Protein AF-A0A7S2AT53-F1 (afdb_monomer_lite)

Secondary structure (DSSP, 8-state):
-----PPP----SHHHHHHHHHTSTT-GGGS-SSHHHHHHHHHHHHHIIIIIHHHHHHHHHH--HHHHHHHHHHHHTT--SSBTBBB--HHHHHHHHHHHHHHHHH---TT-HHHHHHHHHHHTSHHHHTT---S-----

Organism: NCBI:txid3111310

Foldseek 3Di:
DPDPPDDPDDDDDPLSVQVVQLPDVPNVQQDQPDPQLNVQLVVLLCLCPVQLLVVVLCCVVVVPCVSNLVSLVVQLVCAPDDESSHGHHSSLVSCQVSVLVCCLPPRHDPPSPNVVNNNCVSCPDPVNVVVDDPDDDDSD

InterPro domains:
  IPR036282 Glutathione S-transferase, C-terminal domain superfamily [SSF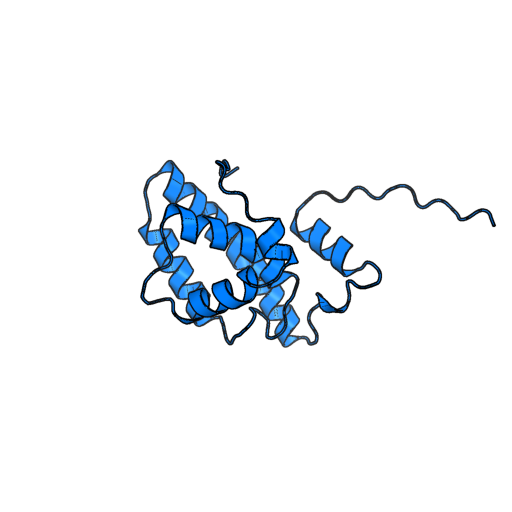47616] (27-135)

Sequence (140 aa):
FEGEGLAPQVVTQSESTLDAIAALPGGESLLPTDAQAARKVEEWRRRINDLLLPDGKMAVLGNDRAGVESMLRVMDKSIVGPFLAGDYSIADISAAPFIQRLESEFGLPDDCEMLRAWWIAVSSREAVAQTVQGSWWWWW

Radius of gyration: 16.5 Å; chains: 1; bounding box: 39×35×46 Å

pLDDT: mean 84.55, std 12.03, range [42.56, 96.38]

Structure (mmCIF, N/CA/C/O backbone):
data_AF-A0A7S2AT53-F1
#
_entry.id   AF-A0A7S2AT53-F1
#
loop_
_atom_site.group_PDB
_atom_site.id
_atom_site.type_symbol
_atom_site.label_atom_id
_atom_site.label_alt_id
_atom_site.label_comp_id
_atom_site.label_asym_id
_atom_site.label_entity_id
_atom_site.label_seq_id
_atom_site.pdbx_PDB_ins_code
_atom_site.Cartn_x
_atom_site.Cartn_y
_atom_site.Cartn_z
_atom_site.occupancy
_atom_site.B_iso_or_equiv
_atom_site.auth_seq_id
_atom_site.auth_comp_id
_atom_site.auth_asym_id
_atom_site.auth_atom_id
_atom_site.pdbx_PDB_model_num
ATOM 1 N N . PHE A 1 1 ? -23.248 19.420 30.820 1.00 42.56 1 PHE A N 1
ATOM 2 C CA . PHE A 1 1 ? -22.172 18.510 30.399 1.00 42.56 1 PHE A CA 1
ATOM 3 C C . PHE A 1 1 ? -21.133 19.346 29.684 1.00 42.56 1 PHE A C 1
ATOM 5 O O . PHE A 1 1 ? -21.211 19.527 28.477 1.00 42.56 1 PHE A O 1
ATOM 12 N N . GLU A 1 2 ? -20.240 19.954 30.458 1.00 43.00 2 GLU A N 1
ATOM 13 C CA . GLU A 1 2 ? -19.030 20.578 29.932 1.00 43.00 2 GLU A CA 1
ATOM 14 C C . GLU A 1 2 ? -18.058 19.430 29.670 1.00 43.00 2 GLU A C 1
ATOM 16 O O . GLU A 1 2 ? -17.487 18.866 30.598 1.00 43.00 2 GLU A O 1
ATOM 21 N N . GLY A 1 3 ? -17.997 18.978 28.418 1.00 50.06 3 GLY A N 1
ATOM 22 C CA . GLY A 1 3 ? -16.932 18.082 27.995 1.00 50.06 3 GLY A CA 1
ATOM 23 C C . GLY A 1 3 ? -15.659 18.907 27.927 1.00 50.06 3 GLY A C 1
ATOM 24 O O . GLY A 1 3 ? -15.626 19.895 27.196 1.00 50.06 3 GLY A O 1
ATOM 25 N N . GLU A 1 4 ? -14.650 18.531 28.709 1.00 51.31 4 GLU A N 1
ATOM 26 C CA . GLU A 1 4 ? -13.283 19.013 28.546 1.00 51.31 4 GLU A CA 1
ATOM 27 C C . GLU A 1 4 ? -12.905 18.851 27.071 1.00 51.31 4 GLU A C 1
ATOM 29 O O . GLU A 1 4 ? -12.707 17.743 26.571 1.00 51.31 4 GLU A O 1
ATOM 34 N N . GLY A 1 5 ? -12.921 19.965 26.339 1.00 52.88 5 GLY A N 1
ATOM 35 C CA . GLY A 1 5 ? -12.579 19.990 24.930 1.00 52.88 5 GLY A CA 1
ATOM 36 C C . GLY A 1 5 ? -11.101 19.684 24.810 1.00 52.88 5 GLY A C 1
ATOM 37 O O . GLY A 1 5 ? -10.277 20.583 24.978 1.00 52.88 5 GLY A O 1
ATOM 38 N N . LEU A 1 6 ? -10.767 18.417 24.558 1.00 59.69 6 LEU A N 1
ATOM 39 C CA . LEU A 1 6 ? -9.434 18.023 24.126 1.00 59.69 6 LEU A CA 1
ATOM 40 C C . LEU A 1 6 ? -9.046 18.956 22.980 1.00 59.69 6 LEU A C 1
ATOM 42 O O . LEU A 1 6 ? -9.736 19.020 21.959 1.00 59.69 6 LEU A O 1
ATOM 46 N N . ALA A 1 7 ? -7.984 19.733 23.188 1.00 63.81 7 ALA A N 1
ATOM 47 C CA . ALA A 1 7 ? -7.450 20.587 22.144 1.00 63.81 7 ALA A CA 1
ATOM 48 C C . ALA A 1 7 ? -7.199 19.723 20.897 1.00 63.81 7 ALA A C 1
ATOM 50 O O . ALA A 1 7 ? -6.720 18.593 21.043 1.00 63.81 7 ALA A O 1
ATOM 51 N N . PRO A 1 8 ? -7.528 20.210 19.688 1.00 74.44 8 PRO A N 1
ATOM 52 C CA . PRO A 1 8 ? -7.323 19.436 18.474 1.00 74.44 8 PRO A CA 1
ATOM 53 C C . PRO A 1 8 ? -5.854 19.017 18.388 1.00 74.44 8 PRO A C 1
ATOM 55 O O . PRO A 1 8 ? -4.956 19.860 18.325 1.00 74.44 8 PRO A O 1
ATOM 58 N N . GLN A 1 9 ? -5.608 17.707 18.428 1.00 77.44 9 GLN A N 1
ATOM 59 C CA . GLN A 1 9 ? -4.266 17.163 18.303 1.00 77.44 9 GLN A CA 1
ATOM 60 C C . GLN A 1 9 ? -3.866 17.212 16.831 1.00 77.44 9 GLN A C 1
ATOM 62 O O . GLN A 1 9 ? -4.454 16.538 15.986 1.00 77.44 9 GLN A O 1
ATOM 67 N N . VAL A 1 10 ? -2.858 18.021 16.520 1.00 84.88 10 VAL A N 1
ATOM 68 C CA . VAL A 1 10 ? -2.260 18.045 15.186 1.00 84.88 10 VAL A CA 1
ATOM 69 C C . VAL A 1 10 ? -1.244 16.912 15.107 1.00 84.88 10 VAL A C 1
ATOM 71 O O . VAL A 1 10 ? -0.242 16.924 15.821 1.00 84.88 10 VAL A O 1
ATOM 74 N N . VAL A 1 11 ? -1.506 15.941 14.236 1.00 85.56 11 VAL A N 1
ATOM 75 C CA . VAL A 1 11 ? -0.557 14.879 13.893 1.00 85.56 11 VAL A CA 1
ATOM 76 C C . VAL A 1 11 ? 0.008 15.188 12.515 1.00 85.56 11 VAL A C 1
ATOM 78 O O . VAL A 1 11 ? -0.738 15.369 11.555 1.00 85.56 11 VAL A O 1
ATOM 81 N N . THR A 1 12 ? 1.328 15.277 12.429 1.00 75.56 12 THR A N 1
ATOM 82 C CA . THR A 1 12 ? 2.071 15.414 11.176 1.00 75.56 12 THR A CA 1
ATOM 83 C C . THR A 1 12 ? 2.894 14.139 10.992 1.00 75.56 12 THR A C 1
ATOM 85 O O . THR A 1 12 ? 3.276 13.537 11.991 1.00 75.56 12 THR A O 1
ATOM 88 N N . GLN A 1 13 ? 3.150 13.727 9.745 1.00 85.25 13 GLN A N 1
ATOM 89 C CA . GLN A 1 13 ? 3.641 12.401 9.300 1.00 85.25 13 GLN A CA 1
ATOM 90 C C . GLN A 1 13 ? 2.535 11.397 8.958 1.00 85.25 13 GLN A C 1
ATOM 92 O O . GLN A 1 13 ? 1.725 11.033 9.805 1.00 85.25 13 GLN A O 1
ATOM 97 N N . SER A 1 14 ? 2.557 10.900 7.717 1.00 85.50 14 SER A N 1
ATOM 98 C CA . SER A 1 14 ? 1.528 10.014 7.160 1.00 85.50 14 SER A CA 1
ATOM 99 C C . SER A 1 14 ? 1.324 8.743 7.985 1.00 85.50 14 SER A C 1
ATOM 101 O O . SER A 1 14 ? 0.185 8.386 8.263 1.00 85.50 14 SER A O 1
ATOM 103 N N . GLU A 1 15 ? 2.400 8.093 8.440 1.00 88.38 15 GLU A N 1
ATOM 104 C CA . GLU A 1 15 ? 2.286 6.872 9.252 1.00 88.38 15 GLU A CA 1
ATOM 105 C C . GLU A 1 15 ? 1.672 7.151 10.626 1.00 88.38 15 GLU A C 1
ATOM 107 O O . GLU A 1 15 ? 0.743 6.463 11.040 1.00 88.38 15 GLU A O 1
ATOM 112 N N . SER A 1 16 ? 2.106 8.224 11.294 1.00 88.38 16 SER A N 1
ATOM 113 C CA . SER A 1 16 ? 1.519 8.643 12.569 1.00 88.38 16 SER A CA 1
ATOM 114 C C . SER A 1 16 ? 0.056 9.062 12.414 1.00 88.38 16 SER A C 1
ATOM 116 O O . SER A 1 16 ? -0.751 8.823 13.310 1.00 88.38 16 SER A O 1
ATOM 118 N N . THR A 1 17 ? -0.313 9.658 11.277 1.00 90.50 17 THR A N 1
ATOM 119 C CA . THR A 1 17 ? -1.709 9.957 10.947 1.00 90.50 17 THR A CA 1
ATOM 120 C C . THR A 1 17 ? -2.523 8.676 10.762 1.00 90.50 17 THR A C 1
ATOM 122 O O . THR A 1 17 ? -3.631 8.599 11.288 1.00 90.50 17 THR A O 1
ATOM 125 N N . LEU A 1 18 ? -1.994 7.661 10.070 1.00 91.44 18 LEU A N 1
ATOM 126 C CA . LEU A 1 18 ? -2.668 6.366 9.924 1.00 91.44 18 LEU A CA 1
ATOM 127 C C . LEU A 1 18 ? -2.858 5.670 11.274 1.00 91.44 18 LEU A C 1
ATOM 129 O O . LEU A 1 18 ? -3.947 5.165 11.542 1.00 91.44 18 LEU A O 1
ATOM 133 N N . ASP A 1 19 ? -1.846 5.699 12.141 1.00 91.56 19 ASP A N 1
ATOM 134 C CA . ASP A 1 19 ? -1.939 5.133 13.490 1.00 91.56 19 ASP A CA 1
ATOM 135 C C . ASP A 1 19 ? -2.985 5.870 14.336 1.00 91.56 19 ASP A C 1
ATOM 137 O O . ASP A 1 19 ? -3.802 5.241 15.009 1.00 91.56 19 ASP A O 1
ATOM 141 N N . ALA A 1 20 ? -3.013 7.204 14.258 1.00 90.94 20 ALA A N 1
ATOM 142 C CA . ALA A 1 20 ? -4.014 8.011 14.944 1.00 90.94 20 ALA A CA 1
ATOM 143 C C . ALA A 1 20 ? -5.435 7.704 14.446 1.00 90.94 20 ALA A C 1
ATOM 145 O O . ALA A 1 20 ? -6.343 7.593 15.263 1.00 90.94 20 ALA A O 1
ATOM 146 N N . ILE A 1 21 ? -5.627 7.522 13.132 1.00 90.38 21 ILE A N 1
ATOM 147 C CA . ILE A 1 21 ? -6.922 7.139 12.545 1.00 90.38 21 ILE A CA 1
ATOM 148 C C . ILE A 1 21 ? -7.337 5.737 13.001 1.00 90.38 21 ILE A C 1
ATOM 150 O O . ILE A 1 21 ? -8.488 5.542 13.383 1.00 90.38 21 ILE A O 1
ATOM 154 N N . ALA A 1 22 ? -6.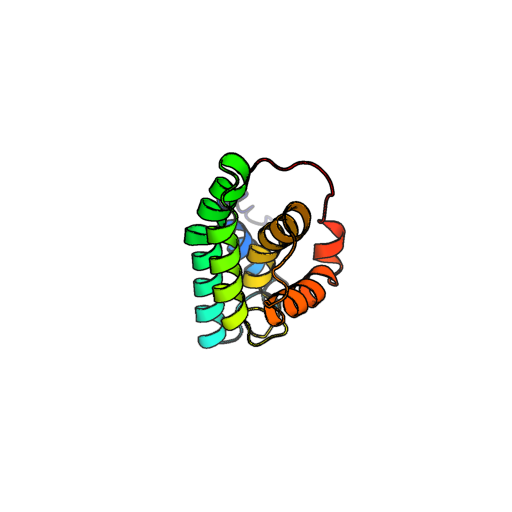419 4.769 12.995 1.00 92.19 22 ALA A N 1
ATOM 155 C CA . ALA A 1 22 ? -6.709 3.399 13.417 1.00 92.19 22 ALA A CA 1
ATOM 156 C C . ALA A 1 22 ? -7.035 3.292 14.920 1.00 92.19 22 ALA A C 1
ATOM 158 O O . ALA A 1 22 ? -7.726 2.364 15.334 1.00 92.19 22 ALA A O 1
ATOM 159 N N . ALA A 1 23 ? -6.578 4.252 15.729 1.00 90.06 23 ALA A N 1
ATOM 160 C CA . ALA A 1 23 ? -6.908 4.358 17.149 1.00 90.06 23 ALA A CA 1
ATOM 161 C C . ALA A 1 23 ? -8.267 5.036 17.434 1.00 90.06 23 ALA A C 1
ATOM 163 O O . ALA A 1 23 ? -8.706 5.046 18.587 1.00 90.06 23 ALA A O 1
ATOM 164 N N . LEU A 1 24 ? -8.934 5.619 16.429 1.00 90.50 24 LEU A N 1
ATOM 165 C CA . LEU A 1 24 ? -10.279 6.182 16.587 1.00 90.50 24 LEU A CA 1
ATOM 166 C C . LEU A 1 24 ? -11.345 5.071 16.647 1.00 90.50 24 LEU A C 1
ATOM 168 O O . LEU A 1 24 ? -11.143 4.001 16.071 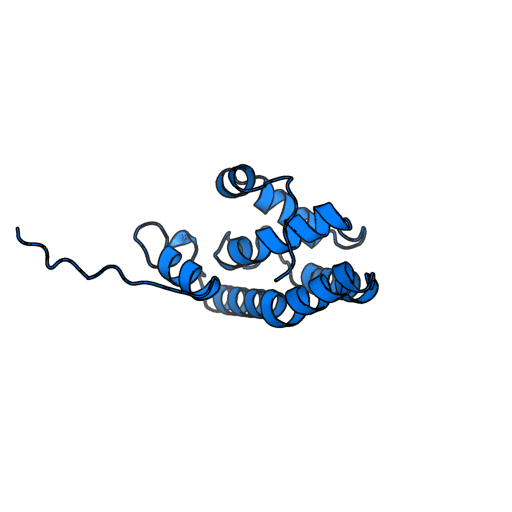1.00 90.50 24 LEU A O 1
ATOM 172 N N . PRO A 1 25 ? -12.515 5.326 17.271 1.00 92.44 25 PRO A N 1
ATOM 173 C CA . PRO A 1 25 ? -13.616 4.364 17.288 1.00 92.44 25 PRO A CA 1
ATOM 174 C C . PRO A 1 25 ? -14.014 3.907 15.876 1.00 92.44 25 PRO A C 1
ATOM 176 O O . PRO A 1 25 ? -14.331 4.737 15.021 1.00 92.44 25 PRO A O 1
ATOM 179 N N . GLY A 1 26 ? -14.021 2.592 15.643 1.00 88.62 26 GLY A N 1
ATOM 180 C CA . GLY A 1 26 ? -14.285 1.976 14.336 1.00 88.62 26 GLY A CA 1
ATOM 181 C C . GLY A 1 26 ? -13.028 1.688 13.501 1.00 88.62 26 GLY A C 1
ATOM 182 O O . GLY A 1 26 ? -13.122 1.009 12.475 1.00 88.62 26 GLY A O 1
ATOM 183 N N . GLY A 1 27 ? -11.857 2.171 13.928 1.00 88.94 27 GLY A N 1
ATOM 184 C CA . GLY A 1 27 ? -10.560 1.928 13.293 1.00 88.94 27 GLY A CA 1
ATOM 185 C C . GLY A 1 27 ? -9.888 0.616 13.708 1.00 88.94 27 GLY A C 1
ATOM 186 O O . GLY A 1 27 ? -8.914 0.209 13.076 1.00 88.94 27 GLY A O 1
ATOM 187 N N . GLU A 1 28 ? -10.418 -0.093 14.708 1.00 90.81 28 GLU A N 1
ATOM 188 C CA . GLU A 1 28 ? -9.781 -1.269 15.317 1.00 90.81 28 GLU A CA 1
ATOM 189 C C . GLU A 1 28 ? -9.574 -2.406 14.309 1.00 90.81 28 GLU A C 1
ATOM 191 O O . GLU A 1 28 ? -8.618 -3.169 14.413 1.00 90.81 28 GLU A O 1
ATOM 196 N N . SER A 1 29 ? -10.443 -2.485 13.298 1.00 90.94 29 SER A N 1
ATOM 197 C CA . SER A 1 29 ? -10.337 -3.456 12.202 1.00 90.94 29 SER A CA 1
ATOM 198 C C . SER A 1 29 ? -9.132 -3.240 11.279 1.00 90.94 29 SER A C 1
ATOM 200 O O . SER A 1 29 ? -8.797 -4.138 10.514 1.00 90.94 29 SER A O 1
ATOM 202 N N . LEU A 1 30 ? -8.484 -2.070 11.335 1.00 91.88 30 LEU A N 1
ATOM 203 C CA . LEU A 1 30 ? -7.304 -1.739 10.528 1.00 91.88 30 LEU A CA 1
ATOM 204 C C . LEU A 1 30 ? -5.989 -2.098 11.229 1.00 91.88 30 LEU A C 1
ATOM 206 O O . LEU A 1 30 ? -4.927 -2.077 10.594 1.00 91.88 30 LEU A O 1
ATOM 210 N N . LEU A 1 31 ? -6.050 -2.383 12.531 1.00 90.75 31 LEU A N 1
ATOM 211 C CA . LEU A 1 31 ? -4.898 -2.770 13.330 1.00 90.75 31 LEU A CA 1
ATOM 212 C C . LEU A 1 31 ? -4.572 -4.255 13.116 1.00 90.75 31 LEU A C 1
ATOM 214 O O . LEU A 1 31 ? -5.467 -5.065 12.875 1.00 90.75 31 LEU A O 1
ATOM 218 N N . PRO A 1 32 ? -3.289 -4.639 13.218 1.00 89.62 32 PRO A N 1
ATOM 219 C CA . PRO A 1 32 ? -2.898 -6.037 13.122 1.00 89.62 32 PRO A CA 1
ATOM 220 C C . PRO A 1 32 ? -3.587 -6.881 14.204 1.00 89.62 32 PRO A C 1
ATOM 222 O O . PRO A 1 32 ? -3.607 -6.516 15.379 1.00 89.62 32 PRO A O 1
ATOM 225 N N . THR A 1 33 ? -4.106 -8.039 13.801 1.00 88.12 33 THR A N 1
ATOM 226 C CA . THR A 1 33 ? -4.873 -8.954 14.663 1.00 88.12 33 THR A CA 1
ATOM 227 C C . THR A 1 33 ? -3.989 -9.816 15.567 1.00 88.12 33 THR A C 1
ATOM 229 O O . THR A 1 33 ? -4.439 -10.287 16.611 1.00 88.12 33 THR A O 1
ATOM 232 N N . ASP A 1 34 ? -2.717 -9.997 15.201 1.00 89.44 34 ASP A N 1
ATOM 233 C CA . ASP A 1 34 ? -1.728 -10.734 15.979 1.00 89.44 34 ASP A CA 1
ATOM 234 C C . ASP A 1 34 ? -0.297 -10.182 15.808 1.00 89.44 34 ASP A C 1
ATOM 236 O O . ASP A 1 34 ? -0.020 -9.261 15.032 1.00 89.44 34 ASP A O 1
ATOM 240 N N . ALA A 1 35 ? 0.650 -10.757 16.556 1.00 90.12 35 ALA A N 1
ATOM 241 C CA . ALA A 1 35 ? 2.050 -10.336 16.539 1.00 90.12 35 ALA A CA 1
ATOM 242 C C . ALA A 1 35 ? 2.759 -10.594 15.195 1.00 90.12 35 ALA A C 1
ATOM 244 O O . ALA A 1 35 ? 3.742 -9.919 14.881 1.00 90.12 35 ALA A O 1
ATOM 245 N N . GLN A 1 36 ? 2.308 -11.572 14.409 1.00 89.12 36 GLN A N 1
ATOM 246 C CA . GLN A 1 36 ? 2.865 -11.855 13.091 1.00 89.12 36 GLN A CA 1
ATOM 247 C C . GLN A 1 36 ? 2.372 -10.824 12.072 1.00 89.12 36 GLN A C 1
ATOM 249 O O . GLN A 1 36 ? 3.190 -10.283 11.323 1.00 89.12 36 GLN A O 1
ATOM 254 N N . ALA A 1 37 ? 1.079 -10.505 12.082 1.00 88.31 37 ALA A N 1
ATOM 255 C CA . ALA A 1 37 ? 0.492 -9.429 11.296 1.00 88.31 37 ALA A CA 1
ATOM 256 C C . ALA A 1 37 ? 1.164 -8.089 11.628 1.00 88.31 37 ALA A C 1
ATOM 258 O O . ALA A 1 37 ? 1.587 -7.381 10.719 1.00 88.31 37 ALA A O 1
ATOM 259 N N . ALA A 1 38 ? 1.388 -7.790 12.913 1.00 90.00 38 ALA A N 1
ATOM 260 C CA . ALA A 1 38 ? 2.060 -6.559 13.335 1.00 90.00 38 ALA A CA 1
ATOM 261 C C . ALA A 1 38 ? 3.485 -6.440 12.773 1.00 90.00 38 ALA A C 1
ATOM 263 O O . ALA A 1 38 ? 3.880 -5.383 12.283 1.00 90.00 38 ALA A O 1
ATOM 264 N N . ARG A 1 39 ? 4.249 -7.541 12.774 1.00 91.44 39 ARG A N 1
ATOM 265 C CA . ARG A 1 39 ? 5.590 -7.571 12.166 1.00 91.44 39 ARG A CA 1
ATOM 266 C C . ARG A 1 39 ? 5.546 -7.348 10.660 1.00 91.44 39 ARG A C 1
ATOM 268 O O . ARG A 1 39 ? 6.406 -6.645 10.141 1.00 91.44 39 ARG A O 1
ATOM 275 N N . LYS A 1 40 ? 4.560 -7.926 9.968 1.00 89.31 40 LYS A N 1
ATOM 276 C CA . LYS A 1 40 ? 4.376 -7.710 8.527 1.00 89.31 40 LYS A CA 1
ATOM 277 C C . LYS A 1 40 ? 4.019 -6.259 8.223 1.00 89.31 40 LYS A C 1
ATOM 279 O O . LYS A 1 40 ? 4.599 -5.693 7.305 1.00 89.31 40 LYS A O 1
ATOM 284 N N . VAL A 1 41 ? 3.119 -5.653 8.999 1.00 90.31 41 VAL A N 1
ATOM 285 C CA . VAL A 1 41 ? 2.752 -4.237 8.847 1.00 90.31 41 VAL A CA 1
ATOM 286 C C . VAL A 1 41 ? 3.993 -3.350 8.943 1.00 90.31 41 VAL A C 1
ATOM 288 O O . VAL A 1 41 ? 4.246 -2.551 8.042 1.00 90.31 41 VAL A O 1
ATOM 291 N N . GLU A 1 42 ? 4.805 -3.544 9.982 1.00 91.00 42 GLU A N 1
ATOM 292 C CA . GLU A 1 42 ? 6.041 -2.781 10.174 1.00 91.00 42 GLU A CA 1
ATOM 293 C C . GLU A 1 42 ? 7.052 -3.020 9.044 1.00 91.00 42 GLU A C 1
ATOM 295 O O . GLU A 1 42 ? 7.661 -2.087 8.520 1.00 91.00 42 GLU A O 1
ATOM 300 N N . GLU A 1 43 ? 7.209 -4.273 8.612 1.00 90.50 43 GLU A N 1
ATOM 301 C CA . GLU A 1 43 ? 8.100 -4.611 7.506 1.00 90.50 43 GLU A CA 1
ATOM 302 C C . GLU A 1 43 ? 7.696 -3.901 6.208 1.00 90.50 43 GLU A C 1
ATOM 304 O O . GLU A 1 43 ? 8.563 -3.356 5.520 1.00 90.50 43 GLU A O 1
ATOM 309 N N . TRP A 1 44 ? 6.403 -3.884 5.886 1.00 89.56 44 TRP A N 1
ATOM 310 C CA . TRP A 1 44 ? 5.884 -3.230 4.688 1.00 89.56 44 TRP A CA 1
ATOM 311 C C . TRP A 1 44 ? 6.028 -1.715 4.742 1.00 89.56 44 TRP A C 1
ATOM 313 O O . TRP A 1 44 ? 6.534 -1.127 3.785 1.00 89.56 44 TRP A O 1
ATOM 323 N N . ARG A 1 45 ? 5.687 -1.093 5.875 1.00 89.56 45 ARG A N 1
ATOM 324 C CA . ARG A 1 45 ? 5.903 0.345 6.102 1.00 89.56 45 ARG A CA 1
ATOM 325 C C . ARG A 1 45 ? 7.357 0.733 5.884 1.00 89.56 45 ARG A C 1
ATOM 327 O O . ARG A 1 45 ? 7.646 1.682 5.159 1.00 89.56 45 ARG A O 1
ATOM 334 N N . ARG A 1 46 ? 8.282 -0.043 6.446 1.00 88.56 46 ARG A N 1
ATOM 335 C CA . ARG A 1 46 ? 9.716 0.179 6.259 1.00 88.56 46 ARG A CA 1
ATOM 336 C C . ARG A 1 46 ? 10.138 0.012 4.798 1.00 88.56 46 ARG A C 1
ATOM 338 O O . ARG A 1 46 ? 10.860 0.851 4.283 1.00 88.56 46 ARG A O 1
ATOM 345 N N . ARG A 1 47 ? 9.680 -1.036 4.102 1.00 86.50 47 ARG A N 1
ATOM 346 C CA . ARG A 1 47 ? 10.009 -1.250 2.676 1.00 86.50 47 ARG A CA 1
ATOM 347 C C . ARG A 1 47 ? 9.532 -0.094 1.799 1.00 86.50 47 ARG A C 1
ATOM 349 O O . ARG A 1 47 ? 10.254 0.322 0.899 1.00 86.50 47 ARG A O 1
ATOM 356 N N . ILE A 1 48 ? 8.347 0.440 2.067 1.00 85.19 48 ILE A N 1
ATOM 357 C CA . ILE A 1 48 ? 7.821 1.592 1.331 1.00 85.19 48 ILE A CA 1
ATOM 358 C C . ILE A 1 48 ? 8.673 2.833 1.601 1.00 85.19 48 ILE A C 1
ATOM 360 O O . ILE A 1 48 ? 9.151 3.465 0.659 1.00 85.19 48 ILE A O 1
ATOM 364 N N . ASN A 1 49 ? 8.892 3.153 2.878 1.00 83.19 49 ASN A N 1
ATOM 365 C CA . ASN A 1 49 ? 9.551 4.395 3.271 1.00 83.19 49 ASN A CA 1
ATOM 366 C C . ASN A 1 49 ? 11.051 4.409 2.946 1.00 83.19 49 ASN A C 1
ATOM 368 O O . ASN A 1 49 ? 11.560 5.410 2.445 1.00 83.19 49 ASN A O 1
ATOM 372 N N . ASP A 1 50 ? 11.744 3.296 3.180 1.00 82.06 50 ASP A N 1
ATOM 373 C CA . ASP A 1 50 ? 13.200 3.237 3.051 1.00 82.06 50 ASP A CA 1
ATOM 374 C C . ASP A 1 50 ? 13.659 2.865 1.639 1.00 82.06 50 ASP A C 1
ATOM 376 O O . ASP A 1 50 ? 14.791 3.174 1.273 1.00 82.06 50 ASP A O 1
ATOM 380 N N . LEU A 1 51 ? 12.823 2.167 0.861 1.00 75.56 51 LEU A N 1
ATOM 381 C CA . LEU A 1 51 ? 13.243 1.579 -0.416 1.00 75.56 51 LEU A CA 1
ATOM 382 C C . LEU A 1 51 ? 12.406 2.095 -1.584 1.00 75.56 51 LEU A C 1
ATOM 384 O O . LEU A 1 51 ? 12.946 2.665 -2.529 1.00 75.56 51 LEU A O 1
ATOM 388 N N . LEU A 1 52 ? 11.083 1.946 -1.509 1.00 78.62 52 LEU A N 1
ATOM 389 C CA . LEU A 1 52 ? 10.213 2.279 -2.636 1.00 78.62 52 LEU A CA 1
ATOM 390 C C . LEU A 1 52 ? 10.195 3.781 -2.940 1.00 78.62 52 LEU A C 1
ATOM 392 O O . LEU A 1 52 ? 10.179 4.169 -4.105 1.00 78.62 52 LEU A O 1
ATOM 396 N N . LEU A 1 53 ? 10.205 4.623 -1.906 1.00 78.19 53 LEU A N 1
ATOM 397 C CA . LEU A 1 53 ? 10.215 6.077 -2.060 1.00 78.19 53 LEU A CA 1
ATOM 398 C C . LEU A 1 53 ? 11.495 6.591 -2.753 1.00 78.19 53 LEU A C 1
ATOM 400 O O . LEU A 1 53 ? 11.368 7.282 -3.772 1.00 78.19 53 LEU A O 1
ATOM 404 N N . PRO A 1 54 ? 12.716 6.263 -2.278 1.00 78.50 54 PRO A N 1
ATOM 405 C CA . PRO A 1 54 ? 13.948 6.653 -2.964 1.00 78.50 54 PRO A CA 1
ATOM 406 C C . PRO A 1 54 ? 14.046 6.112 -4.392 1.00 78.50 54 PRO A C 1
ATOM 408 O O . PRO A 1 54 ? 14.329 6.882 -5.314 1.00 78.50 54 PRO A O 1
ATOM 411 N N . ASP A 1 55 ? 13.771 4.820 -4.590 1.00 77.94 55 ASP A N 1
ATOM 412 C CA . ASP A 1 55 ? 13.911 4.180 -5.900 1.00 77.94 55 ASP A CA 1
ATOM 413 C C . ASP A 1 55 ? 12.849 4.685 -6.883 1.00 77.94 55 ASP A C 1
ATOM 415 O O . ASP A 1 55 ? 13.160 4.950 -8.042 1.00 77.94 55 ASP A O 1
ATOM 419 N N . GLY A 1 56 ? 11.614 4.912 -6.422 1.00 75.38 56 GLY A N 1
ATOM 420 C CA . GLY A 1 56 ? 10.546 5.514 -7.223 1.00 75.38 56 GLY A CA 1
ATOM 421 C C . GLY A 1 56 ? 10.911 6.921 -7.693 1.00 75.38 56 GLY A C 1
ATOM 422 O O . GLY A 1 56 ? 10.806 7.235 -8.881 1.00 75.38 56 GLY A O 1
ATOM 423 N N . LYS A 1 57 ? 11.454 7.751 -6.794 1.00 77.56 57 LYS A N 1
ATOM 424 C CA . LYS A 1 57 ? 11.952 9.088 -7.142 1.00 77.56 57 LYS A CA 1
ATOM 425 C C . LYS A 1 57 ? 13.089 9.026 -8.167 1.00 77.56 57 LYS A C 1
ATOM 427 O O . LYS A 1 57 ? 13.098 9.811 -9.118 1.00 77.56 57 LYS A O 1
ATOM 432 N N . MET A 1 58 ? 14.022 8.087 -8.009 1.00 77.38 58 MET A N 1
ATOM 433 C CA . MET A 1 58 ? 15.115 7.867 -8.963 1.00 77.38 58 MET A CA 1
ATOM 434 C C . MET A 1 58 ? 14.620 7.363 -10.322 1.00 77.38 58 MET A C 1
ATOM 436 O O . MET A 1 58 ? 15.107 7.828 -11.352 1.00 77.38 58 MET A O 1
ATOM 440 N N . ALA A 1 59 ? 13.622 6.483 -10.356 1.00 78.69 59 ALA A N 1
ATOM 441 C CA . ALA A 1 59 ? 13.030 6.005 -11.601 1.00 78.69 59 ALA A CA 1
ATOM 442 C C . ALA A 1 59 ? 12.353 7.131 -12.384 1.00 78.69 59 ALA A C 1
ATOM 444 O O . ALA A 1 59 ? 12.472 7.196 -13.606 1.00 78.69 59 ALA A O 1
ATOM 445 N N . VAL A 1 60 ? 11.693 8.057 -11.693 1.00 70.62 60 VAL A N 1
ATOM 446 C CA . VAL A 1 60 ? 10.967 9.159 -12.338 1.00 70.62 60 VAL A CA 1
ATOM 447 C C . VAL A 1 60 ? 11.912 10.258 -12.807 1.00 70.62 60 VAL A C 1
ATOM 449 O O . VAL A 1 60 ? 11.786 10.745 -13.929 1.00 70.62 60 VAL A O 1
ATOM 452 N N . LEU A 1 61 ? 12.867 10.655 -11.962 1.00 77.69 61 LEU A N 1
ATOM 453 C CA . LEU A 1 61 ? 13.787 11.756 -12.265 1.00 77.69 61 LEU A CA 1
ATOM 454 C C . LEU A 1 61 ? 14.981 11.316 -13.121 1.00 77.69 61 LEU A C 1
ATOM 456 O O . LEU A 1 61 ? 15.499 12.107 -13.907 1.00 77.69 61 LEU A O 1
ATOM 460 N N . GLY A 1 62 ? 15.430 10.073 -12.951 1.00 73.31 62 GLY A N 1
ATOM 461 C CA . GLY A 1 62 ? 16.622 9.511 -13.590 1.00 73.31 62 GLY A CA 1
ATOM 462 C C . GLY A 1 62 ? 16.337 8.477 -14.679 1.00 73.31 62 GLY A C 1
ATOM 463 O O . GLY A 1 62 ? 17.276 8.041 -15.340 1.00 73.31 62 GLY A O 1
ATOM 464 N N . ASN A 1 63 ? 15.071 8.091 -14.887 1.00 70.81 63 ASN A N 1
ATOM 465 C CA . ASN A 1 63 ? 14.657 7.031 -15.815 1.00 70.81 63 ASN A CA 1
ATOM 466 C C . ASN A 1 63 ? 15.293 5.651 -15.517 1.00 70.81 63 ASN A C 1
ATOM 468 O O . ASN A 1 63 ? 15.427 4.820 -16.416 1.00 70.81 63 ASN A O 1
ATOM 472 N N . ASP A 1 64 ? 15.679 5.393 -14.261 1.00 77.94 64 ASP A N 1
ATOM 473 C CA . ASP A 1 64 ? 16.197 4.094 -13.811 1.00 77.94 64 ASP A CA 1
ATOM 474 C C . ASP A 1 64 ? 15.070 3.197 -13.287 1.00 77.94 64 ASP A C 1
ATOM 476 O O . ASP A 1 64 ? 14.685 3.239 -12.120 1.00 77.94 64 ASP A O 1
ATOM 480 N N . ARG A 1 65 ? 14.521 2.372 -14.179 1.00 82.81 65 ARG A N 1
ATOM 481 C CA . ARG A 1 65 ? 13.407 1.467 -13.861 1.00 82.81 65 ARG A CA 1
ATOM 482 C C . ARG A 1 65 ? 13.856 0.15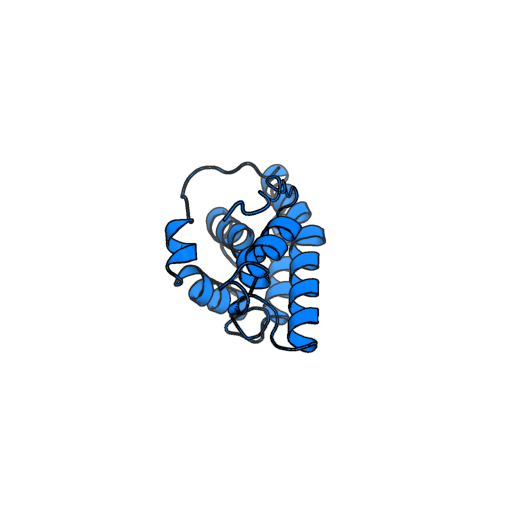2 -13.225 1.00 82.81 65 ARG A C 1
ATOM 484 O O . ARG A 1 65 ? 13.054 -0.509 -12.573 1.00 82.81 65 ARG A O 1
ATOM 491 N N . ALA A 1 66 ? 15.122 -0.233 -13.388 1.00 85.38 66 ALA A N 1
ATOM 492 C CA . ALA A 1 66 ? 15.596 -1.550 -12.969 1.00 85.38 66 ALA A CA 1
ATOM 493 C C . ALA A 1 66 ? 15.576 -1.707 -11.440 1.00 85.38 66 ALA A C 1
ATOM 495 O O . ALA A 1 66 ? 15.219 -2.777 -10.937 1.00 85.38 66 ALA A O 1
ATOM 496 N N . GLY A 1 67 ? 15.908 -0.638 -10.705 1.00 82.12 67 GLY A N 1
ATOM 497 C CA . GLY A 1 67 ? 15.823 -0.610 -9.241 1.00 82.12 67 GLY A CA 1
ATOM 498 C C . GLY A 1 67 ? 14.397 -0.841 -8.740 1.00 82.12 67 GLY A C 1
ATOM 499 O O . GLY A 1 67 ? 14.153 -1.763 -7.959 1.00 82.12 67 GLY A O 1
ATOM 500 N N . VAL A 1 68 ? 13.438 -0.084 -9.282 1.00 84.94 68 VAL A N 1
ATOM 501 C CA . VAL 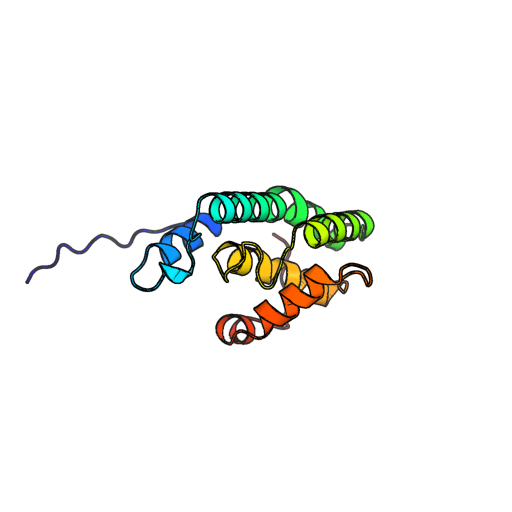A 1 68 ? 12.014 -0.210 -8.936 1.00 84.94 68 VAL A CA 1
ATOM 502 C C . VAL A 1 68 ? 11.480 -1.601 -9.262 1.00 84.94 68 VAL A C 1
ATOM 504 O O . VAL A 1 68 ? 10.859 -2.224 -8.405 1.00 84.94 68 VAL A O 1
ATOM 507 N N . GLU A 1 69 ? 11.751 -2.144 -10.451 1.00 89.75 69 GLU A N 1
ATOM 508 C CA . GLU A 1 69 ? 11.280 -3.492 -10.788 1.00 89.75 69 GLU A CA 1
ATOM 509 C C . GLU A 1 69 ? 11.871 -4.571 -9.870 1.00 89.75 69 GLU A C 1
ATOM 511 O O . GLU A 1 69 ? 11.171 -5.499 -9.464 1.00 89.75 69 GLU A O 1
ATOM 516 N N . SER A 1 70 ? 13.160 -4.466 -9.532 1.00 88.12 70 SER A N 1
ATOM 517 C CA . SER A 1 70 ? 13.808 -5.375 -8.582 1.00 88.12 70 SER A CA 1
ATOM 518 C C . SER A 1 70 ? 13.115 -5.325 -7.217 1.00 88.12 70 SER A C 1
ATOM 520 O O . SER A 1 70 ? 12.804 -6.369 -6.637 1.00 88.12 70 SER A O 1
ATOM 522 N N . MET A 1 71 ? 12.793 -4.121 -6.737 1.00 86.31 71 MET A N 1
ATOM 523 C CA . MET A 1 71 ? 12.075 -3.933 -5.479 1.00 86.31 71 MET A CA 1
ATOM 524 C C . MET A 1 71 ? 10.665 -4.525 -5.524 1.00 86.31 71 MET A C 1
ATOM 526 O O . MET A 1 71 ? 10.283 -5.264 -4.614 1.00 86.31 71 MET A O 1
ATOM 530 N N . LEU A 1 72 ? 9.916 -4.280 -6.602 1.00 90.94 72 LEU A N 1
ATOM 531 C CA . LEU A 1 72 ? 8.570 -4.830 -6.784 1.00 90.94 72 LEU A CA 1
ATOM 532 C C . LEU A 1 72 ? 8.579 -6.365 -6.756 1.00 90.94 72 LEU A C 1
ATOM 534 O O . LEU A 1 72 ? 7.717 -6.957 -6.111 1.00 90.94 72 LEU A O 1
ATOM 538 N N . ARG A 1 73 ? 9.588 -7.013 -7.354 1.00 92.81 73 ARG A N 1
ATOM 539 C CA . ARG A 1 73 ? 9.762 -8.479 -7.290 1.00 92.81 73 ARG A CA 1
ATOM 540 C C . ARG A 1 73 ? 10.100 -8.987 -5.887 1.00 92.81 73 ARG A C 1
ATOM 542 O O . ARG A 1 73 ? 9.742 -10.109 -5.530 1.00 92.81 73 ARG A O 1
ATOM 549 N N . VAL A 1 74 ? 10.818 -8.205 -5.079 1.00 90.25 74 VAL A N 1
ATOM 550 C CA . VAL A 1 74 ? 11.074 -8.550 -3.669 1.00 90.25 74 VAL A CA 1
ATOM 551 C C . VAL A 1 74 ? 9.792 -8.420 -2.847 1.00 90.25 74 VAL A C 1
ATOM 553 O O . VAL A 1 74 ? 9.506 -9.290 -2.024 1.00 90.25 74 VAL A O 1
ATOM 556 N N . MET A 1 75 ? 9.024 -7.356 -3.078 1.00 90.12 75 MET A N 1
ATOM 557 C CA . MET A 1 75 ? 7.747 -7.105 -2.411 1.00 90.12 75 MET A CA 1
ATOM 558 C C . MET A 1 75 ? 6.722 -8.193 -2.748 1.00 90.12 75 MET A C 1
ATOM 560 O O . MET A 1 75 ? 6.130 -8.760 -1.830 1.00 90.12 75 MET A O 1
ATOM 564 N N . ASP A 1 76 ? 6.597 -8.561 -4.024 1.00 93.19 76 ASP A N 1
ATOM 565 C CA . ASP A 1 76 ? 5.725 -9.634 -4.518 1.00 93.19 76 ASP A CA 1
ATOM 566 C C . ASP A 1 76 ? 5.893 -10.944 -3.729 1.00 93.19 76 ASP A C 1
ATOM 568 O O . ASP A 1 76 ? 4.929 -11.477 -3.182 1.00 93.19 76 ASP A O 1
ATOM 572 N N . LYS A 1 77 ? 7.141 -11.385 -3.528 1.00 91.94 77 LYS A N 1
ATOM 573 C CA . LYS A 1 77 ? 7.470 -12.621 -2.790 1.00 91.94 77 LYS A CA 1
ATOM 574 C C . LYS A 1 77 ? 7.086 -12.601 -1.312 1.00 91.94 77 LYS A C 1
ATOM 576 O O . LYS A 1 77 ? 7.075 -13.653 -0.676 1.00 91.94 77 LYS A O 1
ATOM 581 N N . SER A 1 78 ? 6.836 -11.424 -0.742 1.00 88.44 78 SER A N 1
ATOM 582 C CA . SER A 1 78 ? 6.435 -11.285 0.662 1.00 88.44 78 SER A CA 1
ATOM 583 C C . SER A 1 78 ? 4.916 -11.264 0.859 1.00 88.44 78 SER A C 1
ATOM 585 O O . SER A 1 78 ? 4.443 -11.345 1.997 1.00 88.44 78 SER A O 1
ATOM 587 N N . ILE A 1 79 ? 4.142 -11.208 -0.230 1.00 90.56 79 ILE A N 1
ATOM 588 C CA . ILE A 1 79 ? 2.680 -11.229 -0.196 1.00 90.56 79 ILE A CA 1
ATOM 589 C C . ILE A 1 79 ? 2.201 -12.675 -0.081 1.00 90.56 79 ILE A C 1
ATOM 591 O O . ILE A 1 79 ? 2.468 -13.515 -0.933 1.00 90.56 79 ILE A O 1
ATOM 595 N N . VAL A 1 80 ? 1.446 -12.956 0.981 1.00 82.25 80 VAL A N 1
ATOM 596 C CA . VAL A 1 80 ? 0.771 -14.253 1.184 1.00 82.25 80 VAL A CA 1
ATOM 597 C C . VAL A 1 80 ? -0.698 -14.190 0.736 1.00 82.25 80 VAL A C 1
ATOM 599 O O . VAL A 1 80 ? -1.280 -15.210 0.383 1.00 82.25 80 VAL A O 1
ATOM 602 N N . GLY A 1 81 ? -1.262 -12.978 0.668 1.00 80.62 81 GLY A N 1
ATOM 603 C CA . GLY A 1 81 ? -2.582 -12.684 0.114 1.00 80.62 81 GLY A CA 1
ATOM 604 C C . GLY A 1 81 ? -3.736 -12.764 1.127 1.00 80.62 81 GLY A C 1
ATOM 605 O O . GLY A 1 81 ? -3.564 -13.297 2.224 1.00 80.62 81 GLY A O 1
ATOM 606 N N . PRO A 1 82 ? -4.921 -12.231 0.766 1.00 89.19 82 PRO A N 1
ATOM 607 C CA . PRO A 1 82 ? -5.128 -11.240 -0.299 1.00 89.19 82 PRO A CA 1
ATOM 608 C C . PRO A 1 82 ? -4.587 -9.845 0.076 1.00 89.19 82 PRO A C 1
ATOM 610 O O . PRO A 1 82 ? -4.424 -9.004 -0.801 1.00 89.19 82 PRO A O 1
ATOM 613 N N . PHE A 1 83 ? -4.261 -9.622 1.352 1.00 93.06 83 PHE A N 1
ATOM 614 C CA . PHE A 1 83 ? -3.713 -8.374 1.888 1.00 93.06 83 PHE A CA 1
ATOM 615 C C . PHE A 1 83 ? -2.316 -8.583 2.483 1.00 93.06 83 PHE A C 1
ATOM 617 O O . PHE A 1 83 ? -1.906 -9.719 2.756 1.00 93.06 83 PHE A O 1
ATOM 624 N N . LEU A 1 84 ? -1.563 -7.498 2.680 1.00 91.69 84 LEU A N 1
ATOM 625 C CA . LEU A 1 84 ? -0.139 -7.565 3.051 1.00 91.69 84 LEU A CA 1
ATOM 626 C C . LEU A 1 84 ? 0.102 -8.292 4.382 1.00 91.69 84 LEU A C 1
ATOM 628 O O . LEU A 1 84 ? 1.078 -9.032 4.536 1.00 91.69 84 LEU A O 1
ATOM 632 N N . ALA A 1 85 ? -0.818 -8.119 5.330 1.00 88.62 85 ALA A N 1
ATOM 633 C CA . ALA A 1 85 ? -0.765 -8.719 6.659 1.00 88.62 85 ALA A CA 1
ATOM 634 C C . ALA A 1 85 ? -1.795 -9.849 6.869 1.00 88.62 85 ALA A C 1
ATOM 636 O O . ALA A 1 85 ? -1.964 -10.306 7.996 1.00 88.62 85 ALA A O 1
ATOM 637 N N . GLY A 1 86 ? -2.433 -10.341 5.801 1.00 86.38 86 GLY A N 1
ATOM 638 C CA . GLY A 1 86 ? -3.532 -11.314 5.855 1.00 86.38 86 GLY A CA 1
ATOM 639 C C . GLY A 1 86 ? -4.889 -10.629 5.711 1.00 86.38 86 GLY A C 1
ATOM 640 O O . GLY A 1 86 ? -5.542 -10.790 4.681 1.00 86.38 86 GLY A O 1
ATOM 641 N N . ASP A 1 87 ? -5.257 -9.808 6.695 1.00 90.81 87 ASP A N 1
ATOM 642 C CA . ASP A 1 87 ? -6.438 -8.937 6.643 1.00 90.81 87 ASP A CA 1
ATOM 643 C C . ASP A 1 87 ? -6.088 -7.537 6.114 1.00 90.81 87 ASP A C 1
ATOM 645 O O . ASP A 1 87 ? -4.933 -7.107 6.167 1.00 90.81 87 ASP A O 1
ATOM 649 N N . TYR A 1 88 ? -7.096 -6.821 5.601 1.00 92.81 88 TYR A N 1
ATOM 650 C CA . TYR A 1 88 ? -6.929 -5.443 5.135 1.00 92.81 88 TYR A CA 1
ATOM 651 C C . TYR A 1 88 ? -6.599 -4.529 6.311 1.00 92.81 88 TYR A C 1
ATOM 653 O O . TYR A 1 88 ? -7.365 -4.450 7.270 1.00 92.81 88 TYR A O 1
ATOM 661 N N . SER A 1 89 ? -5.482 -3.817 6.218 1.00 93.00 89 SER A N 1
ATOM 662 C CA . SER A 1 89 ? -4.906 -3.101 7.354 1.00 93.00 89 SER A CA 1
ATOM 663 C C . SER A 1 89 ? -4.285 -1.764 6.952 1.00 93.00 89 SER A C 1
ATOM 665 O O . SER A 1 89 ? -4.231 -1.393 5.776 1.00 93.00 89 SER A O 1
ATOM 667 N N . ILE A 1 90 ? -3.748 -1.050 7.942 1.00 93.38 90 ILE A N 1
ATOM 668 C CA . ILE A 1 90 ? -2.939 0.156 7.720 1.00 93.38 90 ILE A CA 1
ATOM 669 C C . ILE A 1 90 ? -1.732 -0.072 6.795 1.00 93.38 90 ILE A C 1
ATOM 671 O O . ILE A 1 90 ? -1.303 0.880 6.152 1.00 93.38 90 ILE A O 1
ATOM 675 N N . ALA A 1 91 ? -1.217 -1.304 6.672 1.00 92.44 91 ALA A N 1
ATOM 676 C CA . ALA A 1 91 ? -0.153 -1.608 5.712 1.00 92.44 91 ALA A CA 1
ATOM 677 C C . ALA A 1 91 ? -0.637 -1.500 4.263 1.00 92.44 91 ALA A C 1
ATOM 679 O O . ALA A 1 91 ? 0.061 -0.958 3.413 1.00 92.44 91 ALA A O 1
ATOM 680 N N . ASP A 1 92 ? -1.839 -1.998 3.969 1.00 94.69 92 ASP A N 1
ATOM 681 C CA . ASP A 1 92 ? -2.417 -1.900 2.630 1.00 94.69 92 ASP A CA 1
ATOM 682 C C . ASP A 1 92 ? -2.734 -0.441 2.292 1.00 94.69 92 ASP A C 1
ATOM 684 O O . ASP A 1 92 ? -2.452 0.015 1.186 1.00 94.69 92 ASP A O 1
ATOM 688 N N . ILE A 1 93 ? -3.264 0.302 3.271 1.00 93.81 93 ILE A N 1
ATOM 689 C CA . ILE A 1 93 ? -3.585 1.728 3.130 1.00 93.81 93 ILE A CA 1
ATOM 690 C C . ILE A 1 93 ? -2.320 2.554 2.874 1.00 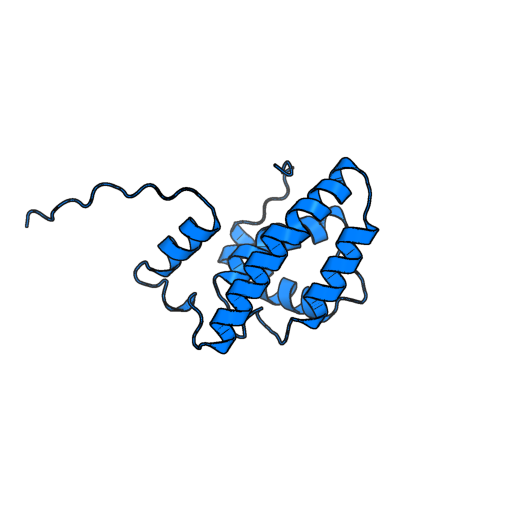93.81 93 ILE A C 1
ATOM 692 O O . ILE A 1 93 ? -2.346 3.439 2.019 1.00 93.81 93 ILE A O 1
ATOM 696 N N . SER A 1 94 ? -1.218 2.271 3.577 1.00 91.75 94 SER A N 1
ATOM 697 C CA . SER A 1 94 ? 0.044 2.984 3.358 1.00 91.75 94 SER A CA 1
ATOM 698 C C . SER A 1 94 ? 0.685 2.625 2.015 1.00 91.75 94 SER A C 1
ATOM 700 O O . SER A 1 94 ? 1.234 3.501 1.351 1.00 91.75 94 SER A O 1
ATOM 702 N N . ALA A 1 95 ? 0.570 1.369 1.570 1.00 91.75 95 ALA A N 1
ATOM 703 C CA . ALA A 1 95 ? 1.146 0.884 0.314 1.00 91.75 95 ALA A CA 1
ATOM 704 C C . ALA A 1 95 ? 0.385 1.329 -0.941 1.00 91.75 95 ALA A C 1
ATOM 706 O O . ALA A 1 95 ? 1.002 1.625 -1.969 1.00 91.75 95 ALA A O 1
ATOM 707 N N . ALA A 1 96 ? -0.948 1.360 -0.867 1.00 93.00 96 ALA A N 1
ATOM 708 C CA . ALA A 1 96 ? -1.841 1.604 -1.996 1.00 93.00 96 ALA A CA 1
ATOM 709 C C . ALA A 1 96 ? -1.451 2.808 -2.874 1.00 93.00 96 ALA A C 1
ATOM 711 O O . ALA A 1 96 ? -1.296 2.602 -4.079 1.00 93.00 96 ALA A O 1
ATOM 712 N N . PRO A 1 97 ? -1.245 4.033 -2.342 1.00 89.75 97 PRO A N 1
ATOM 713 C CA . PRO A 1 97 ? -0.945 5.193 -3.185 1.00 89.75 97 PRO A CA 1
ATOM 714 C C . PRO A 1 97 ? 0.363 5.040 -3.976 1.00 89.75 97 PRO A C 1
ATOM 716 O O . PRO A 1 97 ? 0.455 5.505 -5.112 1.00 89.75 97 PRO A O 1
ATOM 719 N N . PHE A 1 98 ? 1.365 4.353 -3.421 1.00 87.81 98 PHE A N 1
ATOM 720 C CA . PHE A 1 98 ? 2.642 4.146 -4.105 1.00 87.81 98 PHE A CA 1
ATOM 721 C C . PHE A 1 98 ? 2.527 3.118 -5.225 1.00 87.81 98 PHE A C 1
ATOM 723 O O . PHE A 1 98 ? 2.990 3.366 -6.339 1.00 87.81 98 PHE A O 1
ATOM 730 N N . ILE A 1 99 ? 1.874 1.983 -4.962 1.00 90.25 99 ILE A N 1
ATOM 731 C CA . ILE A 1 99 ? 1.716 0.944 -5.984 1.00 90.25 99 ILE A CA 1
ATOM 732 C C . ILE A 1 99 ? 0.786 1.403 -7.105 1.00 90.25 99 ILE A C 1
ATOM 734 O O . ILE A 1 99 ? 1.117 1.201 -8.273 1.00 90.25 99 ILE A O 1
ATOM 738 N N . GLN A 1 100 ? -0.306 2.100 -6.777 1.00 90.56 100 GLN A N 1
ATOM 739 C CA . GLN A 1 100 ? -1.178 2.737 -7.766 1.00 90.56 100 GLN A CA 1
ATOM 740 C C . GLN A 1 100 ? -0.376 3.596 -8.747 1.00 90.56 100 GLN A C 1
ATOM 742 O O . GLN A 1 100 ? -0.602 3.562 -9.961 1.00 90.56 100 GLN A O 1
ATOM 747 N N . ARG A 1 101 ? 0.569 4.381 -8.217 1.00 85.50 101 ARG A N 1
ATOM 748 C CA . ARG A 1 101 ? 1.380 5.286 -9.023 1.00 85.50 101 ARG A CA 1
ATOM 749 C C . ARG A 1 101 ? 2.350 4.531 -9.916 1.00 85.50 101 ARG A C 1
ATOM 751 O O . ARG A 1 101 ? 2.403 4.819 -11.107 1.00 85.50 101 ARG A O 1
ATOM 758 N N . LEU A 1 102 ? 3.068 3.559 -9.361 1.00 86.25 102 LEU A N 1
ATOM 759 C CA . LEU A 1 102 ? 4.012 2.743 -10.124 1.00 86.25 102 LEU A CA 1
ATOM 760 C C . LEU A 1 102 ? 3.313 1.966 -11.239 1.00 86.25 102 LEU A C 1
ATOM 762 O O . LEU A 1 102 ? 3.804 1.948 -12.365 1.00 86.25 102 LEU A O 1
ATOM 766 N N . GLU A 1 103 ? 2.138 1.396 -10.967 1.00 88.50 103 GLU A N 1
ATOM 767 C CA . GLU A 1 103 ? 1.341 0.742 -12.003 1.00 88.50 103 GLU A CA 1
ATOM 768 C C . GLU A 1 103 ? 0.910 1.735 -13.092 1.00 88.50 103 GLU A C 1
ATOM 770 O O . GLU A 1 103 ? 1.039 1.435 -14.277 1.00 88.50 103 GLU A O 1
ATOM 775 N N . SER A 1 104 ? 0.455 2.932 -12.713 1.00 86.38 104 SER A N 1
ATOM 776 C CA . SER A 1 104 ? -0.006 3.944 -13.673 1.00 86.38 104 SER A CA 1
ATOM 777 C C . SER A 1 104 ? 1.126 4.523 -14.535 1.00 86.38 104 SER A C 1
ATOM 779 O O . SER A 1 104 ? 0.898 4.859 -15.696 1.00 86.38 104 SER A O 1
ATOM 781 N N . GLU A 1 105 ? 2.332 4.687 -13.980 1.00 83.38 105 GLU A N 1
ATOM 782 C CA . GLU A 1 105 ? 3.482 5.280 -14.683 1.00 83.38 105 GLU A CA 1
ATOM 783 C C . GLU A 1 105 ? 4.297 4.255 -15.483 1.00 83.38 105 GLU A C 1
ATOM 785 O O . GLU A 1 105 ? 4.775 4.562 -16.580 1.00 83.38 105 GLU A O 1
ATOM 790 N N . PHE A 1 106 ? 4.482 3.051 -14.937 1.00 84.00 106 PHE A N 1
ATOM 791 C CA . PHE A 1 106 ? 5.427 2.062 -15.462 1.00 84.00 106 PHE A CA 1
ATOM 792 C C . PHE A 1 106 ? 4.795 0.704 -15.765 1.00 84.00 106 PHE A C 1
ATOM 794 O O . PHE A 1 106 ? 5.378 -0.072 -16.521 1.00 84.00 106 PHE A O 1
ATOM 801 N N . GLY A 1 107 ? 3.613 0.426 -15.213 1.00 88.69 107 GLY A N 1
ATOM 802 C CA . GLY A 1 107 ? 3.068 -0.923 -15.132 1.00 88.69 107 GLY A CA 1
ATOM 803 C C . GLY A 1 107 ? 3.773 -1.757 -14.058 1.00 88.69 107 GLY A C 1
ATOM 804 O O . GLY A 1 107 ? 4.924 -1.518 -13.694 1.00 88.69 107 GLY A O 1
ATOM 805 N N . LEU A 1 108 ? 3.068 -2.758 -13.532 1.00 91.56 108 LEU A N 1
ATOM 806 C CA . LEU A 1 108 ? 3.689 -3.777 -12.685 1.00 91.56 108 LEU A CA 1
ATOM 807 C C . LEU A 1 108 ? 4.388 -4.831 -13.554 1.00 91.56 108 LEU A C 1
ATOM 809 O O . LEU A 1 108 ? 3.795 -5.224 -14.566 1.00 91.56 108 LEU A O 1
ATOM 813 N N . PRO A 1 109 ? 5.571 -5.338 -13.147 1.00 93.38 109 PRO A N 1
ATOM 814 C CA . PRO A 1 109 ? 6.240 -6.429 -13.848 1.00 93.38 109 PRO A CA 1
ATOM 815 C C . PRO A 1 109 ? 5.316 -7.633 -14.063 1.00 93.38 109 PRO A C 1
ATOM 817 O O . PRO A 1 109 ? 4.479 -7.959 -13.214 1.00 93.38 109 PRO A O 1
ATOM 820 N N . ASP A 1 110 ? 5.465 -8.298 -15.207 1.00 93.44 110 ASP A N 1
ATOM 821 C CA . ASP A 1 110 ? 4.613 -9.433 -15.584 1.00 93.44 110 ASP A CA 1
ATOM 822 C C . ASP A 1 110 ? 4.775 -10.627 -14.633 1.00 93.44 110 ASP A C 1
ATOM 824 O O . ASP A 1 110 ? 3.825 -11.375 -14.425 1.00 93.44 110 ASP A O 1
ATOM 828 N N . ASP A 1 111 ? 5.950 -10.770 -14.015 1.00 95.38 111 ASP A N 1
ATOM 829 C CA . ASP A 1 111 ? 6.281 -11.834 -13.067 1.00 95.38 111 ASP A CA 1
ATOM 830 C C . ASP A 1 111 ? 5.855 -11.546 -11.615 1.00 95.38 111 ASP A C 1
ATOM 832 O O . ASP A 1 111 ? 6.066 -12.387 -10.744 1.00 95.38 111 ASP A O 1
ATOM 836 N N . CYS A 1 112 ? 5.231 -10.393 -11.344 1.00 95.69 112 CYS A N 1
ATOM 837 C CA . CYS A 1 112 ? 4.715 -10.022 -10.021 1.00 95.69 112 CYS A CA 1
ATOM 838 C C . CYS A 1 112 ? 3.220 -10.365 -9.867 1.00 95.69 112 CYS A C 1
ATOM 840 O O . CYS A 1 112 ? 2.360 -9.480 -9.761 1.00 95.69 112 CYS A O 1
ATOM 842 N N . GLU A 1 113 ? 2.891 -11.658 -9.901 1.00 95.31 113 GLU A N 1
ATOM 843 C CA . GLU A 1 113 ? 1.506 -12.146 -9.843 1.00 95.31 113 GLU A CA 1
ATOM 844 C C . GLU A 1 113 ? 0.806 -11.809 -8.517 1.00 95.31 113 GLU A C 1
ATOM 846 O O . GLU A 1 113 ? -0.360 -11.400 -8.515 1.00 95.31 113 GLU A O 1
ATOM 851 N N . MET A 1 114 ? 1.511 -11.935 -7.390 1.00 95.50 114 MET A N 1
ATOM 852 C CA . MET A 1 114 ? 0.938 -11.727 -6.058 1.00 95.50 114 MET A CA 1
ATOM 853 C C . MET A 1 114 ? 0.680 -10.250 -5.783 1.00 95.50 114 MET A C 1
ATOM 855 O O . MET A 1 114 ? -0.356 -9.898 -5.218 1.00 95.50 114 MET A O 1
ATOM 859 N N . LEU A 1 115 ? 1.581 -9.375 -6.224 1.00 94.94 115 LEU A N 1
ATOM 860 C CA . LEU A 1 115 ? 1.418 -7.931 -6.126 1.00 94.94 115 LEU A CA 1
ATOM 861 C C . LEU A 1 115 ? 0.257 -7.447 -6.992 1.00 94.94 115 LEU A C 1
ATOM 863 O O . LEU A 1 115 ? -0.513 -6.591 -6.561 1.00 94.94 115 LEU A O 1
ATOM 867 N N . ARG A 1 116 ? 0.082 -8.027 -8.182 1.00 94.94 116 ARG A N 1
ATOM 868 C CA . ARG A 1 116 ? -1.062 -7.719 -9.046 1.00 94.94 116 ARG A CA 1
ATOM 869 C C . ARG A 1 116 ? -2.377 -8.185 -8.421 1.00 94.94 116 ARG A C 1
ATOM 871 O O . ARG A 1 116 ? -3.342 -7.424 -8.399 1.00 94.94 116 ARG A O 1
ATOM 878 N N . ALA A 1 117 ? -2.414 -9.400 -7.874 1.00 95.25 117 ALA A N 1
ATOM 879 C CA . ALA A 1 117 ? -3.586 -9.916 -7.168 1.00 95.25 117 ALA A CA 1
ATOM 880 C C . ALA A 1 117 ? -3.938 -9.056 -5.941 1.00 95.25 117 ALA A C 1
ATOM 882 O O . ALA A 1 117 ? -5.104 -8.704 -5.744 1.00 95.25 117 ALA A O 1
ATOM 883 N N . TRP A 1 118 ? -2.929 -8.663 -5.159 1.00 96.38 118 TRP A N 1
ATOM 884 C CA . TRP A 1 118 ? -3.073 -7.728 -4.045 1.00 96.38 118 TRP A CA 1
ATOM 885 C C . TRP A 1 118 ? -3.631 -6.379 -4.508 1.00 96.38 118 TRP A C 1
ATOM 887 O O . TRP A 1 118 ? -4.597 -5.879 -3.932 1.00 96.38 118 TRP A O 1
ATOM 897 N N . TRP A 1 119 ? -3.079 -5.808 -5.580 1.00 95.50 119 TRP A N 1
ATOM 898 C CA . TRP A 1 119 ? -3.516 -4.510 -6.075 1.00 95.50 119 TRP A CA 1
ATOM 899 C C . TRP A 1 119 ? -4.965 -4.542 -6.569 1.00 95.50 119 TRP A C 1
ATOM 901 O O . TRP A 1 119 ? -5.734 -3.633 -6.262 1.00 95.50 119 TRP A O 1
ATOM 911 N N . ILE A 1 120 ? -5.386 -5.612 -7.249 1.00 94.75 120 ILE A N 1
ATOM 912 C CA . ILE A 1 120 ? -6.794 -5.821 -7.621 1.00 94.75 120 ILE A CA 1
ATOM 913 C C . ILE A 1 120 ? -7.681 -5.871 -6.368 1.00 94.75 120 ILE A C 1
ATOM 915 O O . ILE A 1 120 ? -8.713 -5.199 -6.313 1.00 94.75 120 ILE A O 1
ATOM 919 N N . ALA A 1 121 ? -7.279 -6.622 -5.338 1.00 96.00 121 ALA A N 1
ATOM 920 C CA . ALA A 1 121 ? -8.042 -6.719 -4.096 1.00 96.00 121 ALA A CA 1
ATOM 921 C C . ALA A 1 121 ? -8.179 -5.354 -3.400 1.00 96.00 121 ALA A C 1
ATOM 923 O O . ALA A 1 121 ? -9.282 -4.973 -3.003 1.00 96.00 121 ALA A O 1
ATOM 924 N N . VAL A 1 122 ? -7.090 -4.589 -3.298 1.00 95.75 122 VAL A N 1
ATOM 925 C CA . VAL A 1 122 ? -7.073 -3.272 -2.646 1.00 95.75 122 VAL A CA 1
ATOM 926 C C . VAL A 1 122 ? -7.833 -2.221 -3.457 1.00 95.75 122 VAL A C 1
ATOM 928 O O . VAL A 1 122 ? -8.690 -1.536 -2.901 1.00 95.75 122 VAL A O 1
ATOM 931 N N . SER A 1 123 ? -7.583 -2.119 -4.762 1.00 94.25 123 SER A N 1
ATOM 932 C CA . SER A 1 123 ? -8.227 -1.129 -5.642 1.00 94.25 123 SER A CA 1
ATOM 933 C C . SER A 1 123 ? -9.727 -1.361 -5.838 1.00 94.25 123 SER A C 1
ATOM 935 O O . SER A 1 123 ? -10.463 -0.409 -6.093 1.00 94.25 123 SER A O 1
ATOM 937 N N . SER A 1 124 ? -10.210 -2.595 -5.653 1.00 94.44 124 SER A N 1
ATOM 938 C CA . SER A 1 124 ? -11.646 -2.905 -5.685 1.00 94.44 124 SER A CA 1
ATOM 939 C C . SER A 1 124 ? -12.431 -2.365 -4.482 1.00 94.44 124 SER A C 1
ATOM 941 O O . SER A 1 124 ? -13.664 -2.344 -4.502 1.00 94.44 124 SER A O 1
ATOM 943 N N . ARG A 1 125 ? -11.744 -1.918 -3.422 1.00 94.06 125 ARG A N 1
ATOM 944 C CA . ARG A 1 125 ? -12.396 -1.340 -2.243 1.00 94.06 125 ARG A CA 1
ATOM 945 C C . ARG A 1 125 ? -12.898 0.059 -2.566 1.00 94.06 125 ARG A C 1
ATOM 947 O O . ARG A 1 125 ? -12.130 0.906 -3.009 1.00 94.06 125 ARG A O 1
ATOM 954 N N . GLU A 1 126 ? -14.157 0.335 -2.233 1.00 94.25 126 GLU A N 1
ATOM 955 C CA . GLU A 1 126 ? -14.791 1.637 -2.482 1.00 94.25 126 GLU A CA 1
ATOM 956 C C . GLU A 1 126 ? -13.963 2.815 -1.940 1.00 94.25 126 GLU A C 1
ATOM 958 O O . GLU A 1 126 ? -13.731 3.787 -2.656 1.00 94.25 126 GLU A O 1
ATOM 963 N N . ALA A 1 127 ? -13.435 2.693 -0.717 1.00 91.50 127 ALA A N 1
ATOM 964 C CA . ALA A 1 127 ? -12.611 3.728 -0.091 1.00 91.50 127 ALA A CA 1
ATOM 965 C C . ALA A 1 127 ? -11.312 4.039 -0.860 1.00 91.50 127 ALA A C 1
ATOM 967 O O . ALA A 1 127 ? -10.816 5.159 -0.790 1.00 91.50 127 ALA A O 1
ATOM 968 N N . VAL A 1 128 ? -10.757 3.067 -1.591 1.00 91.81 128 VAL A N 1
ATOM 969 C CA . VAL A 1 128 ? -9.574 3.272 -2.440 1.00 91.81 128 VAL A CA 1
ATOM 970 C C . VAL A 1 128 ? -10.006 3.796 -3.805 1.00 91.81 128 VAL A C 1
ATOM 972 O O . VAL A 1 128 ? -9.468 4.788 -4.283 1.00 91.81 128 VAL A O 1
ATOM 975 N N . ALA A 1 129 ? -11.028 3.198 -4.416 1.00 89.62 129 ALA A N 1
ATOM 976 C CA . ALA A 1 129 ? -11.530 3.618 -5.722 1.00 89.62 129 ALA A CA 1
ATOM 977 C C . ALA A 1 129 ? -11.941 5.105 -5.758 1.00 89.62 129 ALA A C 1
ATOM 979 O O . ALA A 1 129 ? -11.724 5.779 -6.762 1.00 89.62 129 ALA A O 1
ATOM 980 N N . GLN A 1 130 ? -12.483 5.635 -4.657 1.00 90.25 130 GLN A N 1
ATOM 981 C CA . GLN A 1 130 ? -12.867 7.047 -4.533 1.00 90.25 130 GLN A CA 1
ATOM 982 C C . GLN A 1 130 ? -11.678 8.018 -4.406 1.00 90.25 130 GLN A C 1
ATOM 984 O O . GLN A 1 130 ? -11.861 9.222 -4.598 1.00 90.25 130 GLN A O 1
ATOM 989 N N . THR A 1 131 ? -10.477 7.535 -4.073 1.00 87.50 131 THR A N 1
ATOM 990 C CA . THR A 1 131 ? -9.284 8.378 -3.858 1.00 87.50 131 THR A CA 1
ATOM 991 C C . THR A 1 131 ? -8.306 8.349 -5.027 1.00 87.50 131 THR A C 1
ATOM 993 O O . THR A 1 131 ? -7.437 9.218 -5.112 1.00 87.50 131 THR A O 1
ATOM 996 N N . VAL A 1 132 ? -8.467 7.408 -5.961 1.00 81.00 132 VAL A N 1
ATOM 997 C CA . VAL A 1 132 ? -7.655 7.337 -7.178 1.00 81.00 132 VAL A CA 1
ATOM 998 C C . VAL A 1 132 ? -7.949 8.549 -8.063 1.00 81.00 132 VAL A C 1
ATOM 1000 O O . VAL A 1 132 ? -9.031 8.692 -8.633 1.00 81.00 132 VAL A O 1
ATOM 1003 N N . GLN A 1 133 ? -6.958 9.426 -8.205 1.00 72.69 133 GLN A N 1
ATOM 1004 C CA . GLN A 1 133 ? -7.007 10.573 -9.108 1.00 72.69 133 GLN A CA 1
ATOM 1005 C C . GLN A 1 133 ? -6.038 10.364 -10.274 1.00 72.69 133 GLN A C 1
ATOM 1007 O O . GLN A 1 133 ? -4.904 9.930 -10.089 1.00 72.69 133 GLN A O 1
ATOM 1012 N N . GLY A 1 134 ? -6.479 10.693 -11.492 1.00 63.75 134 GLY A N 1
ATOM 1013 C CA . GLY A 1 134 ? -5.670 10.549 -12.711 1.00 63.75 134 GLY A CA 1
ATOM 1014 C C . GLY A 1 134 ? -4.642 11.665 -12.943 1.00 63.75 134 GLY A C 1
ATOM 1015 O O . GLY A 1 134 ? -3.926 11.634 -13.940 1.00 63.75 134 GLY A O 1
ATOM 1016 N N . SER A 1 135 ? -4.582 12.683 -12.077 1.00 57.09 135 SER A N 1
ATOM 1017 C CA . SER A 1 135 ? -3.743 13.870 -12.280 1.00 57.09 135 SER A CA 1
ATOM 1018 C C . SER A 1 135 ? -2.345 13.761 -11.665 1.00 57.09 135 SER A C 1
ATOM 1020 O O . SER A 1 135 ? -2.086 13.005 -10.736 1.00 57.09 135 SER A O 1
ATOM 1022 N N . TRP A 1 136 ? -1.436 14.550 -12.237 1.00 50.38 136 TRP A N 1
ATOM 1023 C CA . TRP A 1 136 ? 0.004 14.585 -12.005 1.00 50.38 136 TRP A CA 1
ATOM 1024 C C . TRP A 1 136 ? 0.365 14.838 -10.537 1.00 50.38 136 TRP A C 1
ATOM 1026 O O . TRP A 1 136 ? 0.061 15.901 -9.996 1.00 50.38 136 TRP A O 1
ATOM 1036 N N . TRP A 1 137 ? 1.060 13.880 -9.923 1.00 53.41 137 TRP A N 1
ATOM 1037 C CA . TRP A 1 137 ? 1.657 14.026 -8.599 1.00 53.41 137 TRP A CA 1
ATOM 1038 C C . TRP A 1 137 ? 3.174 14.176 -8.731 1.00 53.41 137 TRP A C 1
ATOM 1040 O O . TRP A 1 137 ? 3.789 13.526 -9.576 1.00 53.41 137 TRP A O 1
ATOM 1050 N N . TRP A 1 138 ? 3.764 15.062 -7.926 1.00 54.03 138 TRP A N 1
ATOM 1051 C CA . TRP A 1 138 ? 5.211 15.241 -7.843 1.00 54.03 138 TRP A CA 1
ATOM 1052 C C . TRP A 1 138 ? 5.734 14.332 -6.734 1.00 54.03 138 TRP A C 1
ATOM 1054 O O . TRP A 1 138 ? 5.231 14.380 -5.617 1.00 54.03 138 TRP A O 1
ATOM 1064 N N . TRP A 1 139 ? 6.740 13.515 -7.038 1.00 54.56 139 TRP A N 1
ATOM 1065 C CA . TRP A 1 139 ? 7.474 12.738 -6.043 1.00 54.56 139 TRP A CA 1
ATOM 1066 C C . TRP A 1 139 ? 8.265 13.717 -5.159 1.00 54.56 139 TRP A C 1
ATOM 1068 O O . TRP A 1 139 ? 9.327 14.194 -5.567 1.00 54.56 139 TRP A O 1
ATOM 1078 N N . TRP A 1 140 ? 7.708 14.106 -4.008 1.00 50.34 140 TRP A N 1
ATOM 1079 C CA . TRP A 1 140 ? 8.384 14.961 -3.021 1.00 50.34 140 TRP A CA 1
ATOM 1080 C C . TRP A 1 140 ? 9.600 14.253 -2.422 1.00 50.34 140 TRP A C 1
ATOM 1082 O O . TRP A 1 140 ? 9.473 13.077 -2.029 1.00 50.34 140 TRP A O 1
#